Protein AF-A0A820K1Z6-F1 (afdb_monomer_lite)

Radius of gyration: 22.94 Å; chains: 1; bounding box: 47×25×67 Å

pLDDT: mean 87.19, std 10.63, range [57.91, 97.75]

Sequence (91 aa):
MYKLYMSITILLLVIVSIHAKSVLQNLPLRYHVSGVIQLPYAEISEPFESWIDVQAGFSRIDYYGGAAKTVQRKGQNNQDFGANYKIVRIS

Foldseek 3Di:
DVVVVVVVVVVVVVVVVVVVVVVVPPDDQKDKDWDWDQDPVVRDTKIKIKMGRNVQQKIKIATPNNQWMWIKHCAPDPPGHIDIDIHHDDD

Organism: NCBI:txid433720

Structure (mmCIF, N/CA/C/O backbone):
data_AF-A0A820K1Z6-F1
#
_entry.id   AF-A0A820K1Z6-F1
#
loop_
_atom_site.group_PDB
_atom_site.id
_atom_site.type_symbol
_atom_site.label_atom_id
_atom_site.label_alt_id
_atom_site.label_comp_id
_atom_site.label_asym_id
_atom_site.label_entity_id
_atom_site.label_seq_id
_atom_site.pdbx_PDB_ins_code
_atom_site.Cartn_x
_atom_site.Cartn_y
_atom_site.Cartn_z
_atom_site.occupancy
_atom_site.B_iso_or_equiv
_atom_site.auth_seq_id
_atom_site.auth_comp_id
_atom_site.auth_asym_id
_atom_site.auth_atom_id
_atom_site.pdbx_PDB_model_num
ATOM 1 N N . MET A 1 1 ? -33.460 16.723 43.468 1.00 68.12 1 MET A N 1
ATOM 2 C CA . MET A 1 1 ? -33.954 15.930 42.315 1.00 68.12 1 MET A CA 1
ATOM 3 C C . MET A 1 1 ? -33.172 16.221 41.031 1.00 68.12 1 MET A C 1
ATOM 5 O O . MET A 1 1 ? -32.659 15.280 40.448 1.00 68.12 1 MET A O 1
ATOM 9 N N . TYR A 1 2 ? -32.962 17.484 40.638 1.00 74.88 2 TYR A N 1
ATOM 10 C CA . TYR A 1 2 ? -32.175 17.863 39.444 1.00 74.88 2 TYR A CA 1
ATOM 11 C C . TYR A 1 2 ? -30.717 17.352 39.428 1.00 74.88 2 TYR A C 1
ATOM 13 O O . TYR A 1 2 ? -30.234 16.928 38.385 1.00 74.88 2 TYR A O 1
ATOM 21 N N . LYS A 1 3 ? -30.035 17.30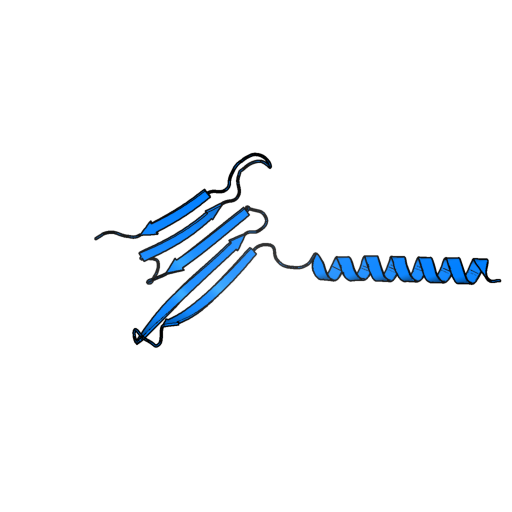5 40.585 1.00 74.44 3 LYS A N 1
ATOM 22 C CA . LYS A 1 3 ? -28.665 16.758 40.691 1.00 74.44 3 LYS A CA 1
ATOM 23 C C . LYS A 1 3 ? -28.569 15.272 40.308 1.00 74.44 3 LYS A C 1
ATOM 25 O O . LYS A 1 3 ? -27.585 14.877 39.702 1.00 74.44 3 LYS A O 1
ATOM 30 N N . LEU A 1 4 ? -29.596 14.473 40.612 1.00 80.50 4 LEU A N 1
ATOM 31 C CA . LEU A 1 4 ? -29.630 13.043 40.286 1.00 80.50 4 LEU A CA 1
ATOM 32 C C . LEU A 1 4 ? -29.844 12.820 38.781 1.00 80.50 4 LEU A C 1
ATOM 34 O O . LEU A 1 4 ? -29.128 12.035 38.170 1.00 80.50 4 LEU A O 1
ATOM 38 N N . TYR A 1 5 ? -30.768 13.571 38.171 1.00 82.62 5 TYR A N 1
ATOM 39 C CA . TYR A 1 5 ? -30.992 13.539 36.722 1.00 82.62 5 TYR A CA 1
ATOM 40 C C . TYR A 1 5 ? -29.750 13.971 35.936 1.00 82.62 5 TYR A C 1
ATOM 42 O O . TYR A 1 5 ? -29.399 13.323 34.956 1.00 82.62 5 TYR A O 1
ATOM 50 N N . MET A 1 6 ? -29.046 15.008 36.400 1.00 80.88 6 MET A N 1
ATOM 51 C CA . MET A 1 6 ? -27.814 15.484 35.765 1.00 80.88 6 MET A CA 1
ATOM 52 C C . MET A 1 6 ? -26.678 14.448 35.835 1.00 80.88 6 MET A C 1
ATOM 54 O O . MET A 1 6 ? -25.925 14.292 34.880 1.00 80.88 6 MET A O 1
ATOM 58 N N . SER A 1 7 ? -26.558 13.700 36.936 1.00 82.56 7 SER A N 1
ATOM 59 C CA . SER A 1 7 ? -25.572 12.614 37.036 1.00 82.56 7 SER A CA 1
ATOM 60 C C . SER A 1 7 ? -25.902 11.430 36.121 1.00 82.56 7 SER A C 1
ATOM 62 O O . SER A 1 7 ? -24.993 10.850 35.530 1.00 82.56 7 SER A O 1
ATOM 64 N N . ILE A 1 8 ? -27.185 11.091 35.960 1.00 87.12 8 ILE A N 1
ATOM 65 C CA . ILE A 1 8 ? -27.625 9.998 35.077 1.00 87.12 8 ILE A CA 1
ATOM 66 C C . ILE A 1 8 ? -27.381 10.348 33.604 1.00 87.12 8 ILE A C 1
ATOM 68 O O . ILE A 1 8 ? -26.898 9.502 32.853 1.00 87.12 8 ILE A O 1
ATOM 72 N N . THR A 1 9 ? -27.653 11.588 33.181 1.00 85.56 9 THR A N 1
ATOM 73 C CA . THR A 1 9 ? -27.412 12.006 31.790 1.00 85.56 9 THR A CA 1
ATOM 74 C C . THR A 1 9 ? -25.925 12.020 31.439 1.00 85.56 9 THR A C 1
ATOM 76 O O . THR A 1 9 ? -25.559 11.571 30.354 1.00 85.56 9 THR A O 1
ATOM 79 N N . ILE A 1 10 ? -25.057 12.451 32.361 1.00 86.75 10 ILE A N 1
ATOM 80 C CA . ILE A 1 10 ? -23.598 12.392 32.178 1.00 86.75 10 ILE A CA 1
ATOM 81 C C . ILE A 1 10 ? -23.124 10.938 32.050 1.00 86.75 10 ILE A C 1
ATOM 83 O O . ILE A 1 10 ? -22.332 10.630 31.161 1.00 86.75 10 ILE A O 1
ATOM 87 N N . LEU A 1 11 ? -23.638 10.028 32.883 1.00 87.44 11 LEU A N 1
ATOM 88 C CA . LEU A 1 11 ? -23.283 8.610 32.812 1.00 87.44 11 LEU A CA 1
ATOM 89 C C . LEU A 1 11 ? -23.710 7.981 31.475 1.00 87.44 11 LEU A C 1
ATOM 91 O O . LEU A 1 11 ? -22.936 7.242 30.867 1.00 87.44 11 LEU A O 1
ATOM 95 N N . LEU A 1 12 ? -24.905 8.322 30.982 1.00 86.62 12 LEU A N 1
ATOM 96 C CA . LEU A 1 12 ? -25.404 7.839 29.693 1.00 86.62 12 LEU A CA 1
ATOM 97 C C . LEU A 1 12 ? -24.523 8.323 28.526 1.00 86.62 12 LEU A C 1
ATOM 99 O O . LEU A 1 12 ? -24.185 7.539 27.641 1.00 86.62 12 LEU A O 1
ATOM 103 N N . LEU A 1 13 ? -24.087 9.587 28.560 1.00 84.25 13 LEU A N 1
ATOM 104 C CA . LEU A 1 13 ? -23.160 10.174 27.581 1.00 84.25 13 LEU A CA 1
ATOM 105 C C . LEU A 1 13 ? -21.793 9.474 27.566 1.00 84.25 13 LEU A C 1
ATOM 107 O O . LEU A 1 13 ? -21.230 9.233 26.494 1.00 84.25 13 LEU A O 1
ATOM 111 N N . VAL A 1 14 ? -21.270 9.106 28.739 1.00 87.00 14 VAL A N 1
ATOM 112 C CA . VAL A 1 14 ? -20.005 8.365 28.857 1.00 87.00 14 VAL A CA 1
ATOM 113 C C . VAL A 1 14 ? -20.133 6.963 28.258 1.00 87.00 14 VAL A C 1
ATOM 115 O O . VAL A 1 14 ? -19.274 6.556 27.477 1.00 87.00 14 VAL A O 1
ATOM 118 N N . ILE A 1 15 ? -21.221 6.245 28.548 1.00 83.69 15 ILE A N 1
ATOM 119 C CA . ILE A 1 15 ? -21.455 4.890 28.021 1.00 83.69 15 ILE A CA 1
ATOM 120 C C . ILE A 1 15 ? -21.585 4.905 26.488 1.00 83.69 15 ILE A C 1
ATOM 122 O O . ILE A 1 15 ? -20.955 4.089 25.813 1.00 83.69 15 ILE A O 1
ATOM 126 N N . VAL A 1 16 ? -22.331 5.866 25.928 1.00 82.88 16 VAL A N 1
ATOM 127 C CA . VAL A 1 16 ? -22.463 6.040 24.468 1.00 82.88 16 VAL A CA 1
ATOM 128 C C . VAL A 1 16 ? -21.104 6.320 23.818 1.00 82.88 16 VAL A C 1
ATOM 130 O O . VAL A 1 16 ? -20.776 5.731 22.788 1.00 82.88 16 VAL A O 1
ATOM 133 N N . SER A 1 17 ? -20.276 7.158 24.448 1.00 75.50 17 SER A N 1
ATOM 134 C CA . SER A 1 17 ? -18.937 7.492 23.943 1.00 75.50 17 SER A CA 1
ATOM 135 C C . SER A 1 17 ? -17.985 6.288 23.942 1.00 75.50 17 SER A C 1
ATOM 137 O O . SER A 1 17 ? -17.211 6.107 23.000 1.00 75.50 17 SER A O 1
ATOM 139 N N . ILE A 1 18 ? -18.052 5.433 24.970 1.00 76.12 18 ILE A N 1
ATOM 140 C CA . ILE A 1 18 ? -17.249 4.201 25.054 1.00 76.12 18 ILE A CA 1
ATOM 141 C C . ILE A 1 18 ? -17.659 3.212 23.952 1.00 76.12 18 ILE A C 1
ATOM 143 O O . ILE A 1 18 ? -16.792 2.628 23.301 1.00 76.12 18 ILE A O 1
ATOM 147 N N . HIS A 1 19 ? -18.964 3.059 23.704 1.00 70.56 19 HIS A N 1
ATOM 148 C CA . HIS A 1 19 ? -19.483 2.151 22.677 1.00 70.56 19 HIS A CA 1
ATOM 149 C C . HIS A 1 19 ? -19.173 2.621 21.245 1.00 70.56 19 HIS A C 1
ATOM 151 O O . HIS A 1 19 ? -18.871 1.808 20.377 1.00 70.56 19 HIS A O 1
ATOM 157 N N . ALA A 1 20 ? -19.171 3.932 20.983 1.00 62.38 20 ALA A N 1
ATOM 158 C CA . ALA A 1 20 ? -18.792 4.461 19.670 1.00 62.38 20 ALA A CA 1
ATOM 159 C C . ALA A 1 20 ? -17.310 4.199 19.331 1.00 62.38 20 ALA A C 1
ATOM 161 O O . ALA A 1 20 ? -16.958 3.951 18.176 1.00 62.38 20 ALA A O 1
ATOM 162 N N . LYS A 1 21 ? -16.428 4.212 20.339 1.00 62.00 21 LYS A N 1
ATOM 163 C CA . LYS A 1 21 ? -14.989 3.981 20.151 1.00 62.00 21 LYS A CA 1
ATOM 164 C C . LYS A 1 21 ? -14.662 2.529 19.782 1.00 62.00 21 LYS A C 1
ATOM 166 O O . LYS A 1 21 ? -13.739 2.303 19.001 1.00 62.00 21 LYS A O 1
ATOM 171 N N . SER A 1 22 ? -15.410 1.557 20.305 1.00 59.97 22 SER A N 1
ATOM 172 C CA . SER A 1 22 ? -15.153 0.133 20.045 1.00 59.97 22 SER A CA 1
ATOM 173 C C . SER A 1 22 ? -15.479 -0.280 18.607 1.00 59.97 22 SER A C 1
ATOM 175 O O . SER A 1 22 ? -14.805 -1.147 18.057 1.00 59.97 22 SER A O 1
ATOM 177 N N . VAL A 1 23 ? -16.451 0.377 17.965 1.00 61.88 23 VAL A N 1
ATOM 178 C CA . VAL A 1 23 ? -16.814 0.114 16.562 1.00 61.88 23 VAL A CA 1
ATOM 179 C C . VAL A 1 23 ? -15.732 0.608 15.591 1.00 61.88 23 VAL A C 1
ATOM 181 O O . VAL A 1 23 ? -15.447 -0.067 14.606 1.00 61.88 23 VAL A O 1
ATOM 184 N N . LEU A 1 24 ? -15.068 1.733 15.884 1.00 57.91 24 LEU A N 1
ATOM 185 C CA . LEU A 1 24 ? -13.966 2.260 15.061 1.00 57.91 24 LEU A CA 1
ATOM 186 C C . LEU A 1 24 ? -12.634 1.511 15.253 1.00 57.91 24 LEU A C 1
ATOM 188 O O . LEU A 1 24 ? -11.807 1.501 14.345 1.00 57.91 24 LEU A O 1
ATOM 192 N N . GLN A 1 25 ? -12.406 0.889 16.415 1.00 61.75 25 GLN A N 1
ATOM 193 C CA . GLN A 1 25 ? -11.127 0.239 16.744 1.00 61.75 25 GLN A CA 1
ATOM 194 C C . GLN A 1 25 ? -10.948 -1.179 16.181 1.00 61.75 25 GLN A C 1
ATOM 196 O O . GLN A 1 25 ? -9.826 -1.677 16.191 1.00 61.75 25 GLN A O 1
ATOM 201 N N . ASN A 1 26 ? -12.003 -1.817 15.666 1.00 68.00 26 ASN A N 1
ATOM 202 C CA . ASN A 1 26 ? -11.950 -3.216 15.213 1.00 68.00 26 ASN A CA 1
ATOM 203 C C . ASN A 1 26 ? -11.691 -3.386 13.709 1.00 68.00 26 ASN A C 1
ATOM 205 O O . ASN A 1 26 ? -11.808 -4.490 13.176 1.00 68.00 26 ASN A O 1
ATOM 209 N N . LEU A 1 27 ? -11.353 -2.306 13.010 1.00 74.69 27 LEU A N 1
ATOM 210 C CA . LEU A 1 27 ? -10.971 -2.387 11.610 1.00 74.69 27 LEU A CA 1
ATOM 211 C C . LEU A 1 27 ? -9.625 -3.121 11.464 1.00 74.69 27 LEU A C 1
ATOM 213 O O . LEU A 1 27 ? -8.704 -2.872 12.247 1.00 74.69 27 LEU A O 1
ATOM 217 N N . PRO A 1 28 ? -9.474 -4.019 10.472 1.00 84.06 28 PRO A N 1
ATOM 218 C CA . PRO A 1 28 ? -8.199 -4.681 10.241 1.00 84.06 28 PRO A CA 1
ATOM 219 C C . PRO A 1 28 ? -7.110 -3.648 9.912 1.00 84.06 28 PRO A C 1
ATOM 221 O O . PRO A 1 28 ? -7.371 -2.596 9.340 1.00 84.06 28 PRO A O 1
ATOM 224 N N . LEU A 1 29 ? -5.864 -3.934 10.290 1.00 90.56 29 LEU A N 1
ATOM 225 C CA . LEU A 1 29 ? -4.722 -3.039 10.032 1.00 90.56 29 LEU A CA 1
ATOM 226 C C . LEU A 1 29 ? -4.059 -3.303 8.677 1.00 90.56 29 LEU A C 1
ATOM 228 O O . LEU A 1 29 ? -3.200 -2.535 8.245 1.00 90.56 29 LEU A O 1
ATOM 232 N N . ARG A 1 30 ? -4.457 -4.393 8.017 1.00 94.88 30 ARG A N 1
ATOM 233 C CA . ARG A 1 30 ? -3.974 -4.809 6.707 1.00 94.88 30 ARG A CA 1
ATOM 234 C C . ARG A 1 30 ? -5.148 -4.950 5.763 1.00 94.88 30 ARG A C 1
ATOM 236 O O . ARG A 1 30 ? -6.098 -5.663 6.078 1.00 94.88 30 ARG A O 1
ATOM 243 N N . TYR A 1 31 ? -5.038 -4.320 4.605 1.00 95.25 31 TYR A N 1
ATOM 244 C CA . TYR A 1 31 ? -6.011 -4.456 3.533 1.00 95.25 31 TYR A CA 1
ATOM 245 C C . TYR A 1 31 ? -5.306 -4.858 2.252 1.00 95.25 31 TYR A C 1
ATOM 247 O O . TYR A 1 31 ? -4.180 -4.437 1.980 1.00 95.25 31 TYR A O 1
ATOM 255 N N . HIS A 1 32 ? -6.011 -5.660 1.468 1.00 96.12 32 HIS A N 1
ATOM 256 C CA . HIS A 1 32 ? -5.679 -5.980 0.093 1.00 96.12 32 HIS A CA 1
ATOM 257 C C . HIS A 1 32 ? -6.922 -5.732 -0.747 1.00 96.12 32 HIS A C 1
ATOM 259 O O . HIS A 1 32 ? -8.034 -6.063 -0.332 1.00 96.12 32 HIS A O 1
ATOM 265 N N . VAL A 1 33 ? -6.728 -5.109 -1.899 1.00 96.56 33 VAL A N 1
ATOM 266 C CA . VAL A 1 33 ? -7.779 -4.889 -2.883 1.00 96.56 33 VAL A CA 1
ATOM 267 C C . VAL A 1 33 ? -7.217 -5.173 -4.264 1.00 96.56 33 VAL A C 1
ATOM 269 O O . VAL A 1 33 ? -6.064 -4.856 -4.558 1.00 96.56 33 VAL A O 1
ATOM 272 N N . SER A 1 34 ? -8.049 -5.752 -5.115 1.00 97.06 34 SER A N 1
ATOM 273 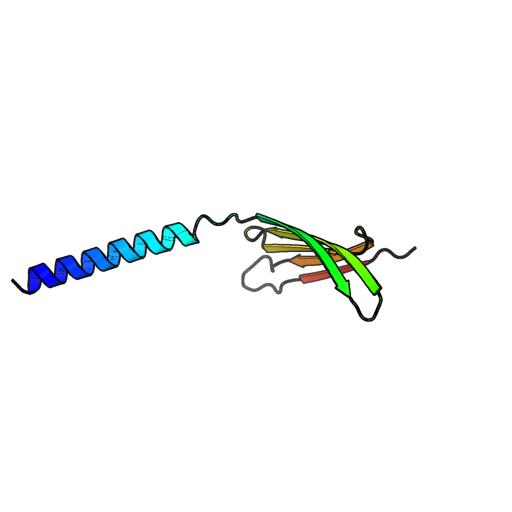C CA . SER A 1 34 ? -7.797 -5.879 -6.540 1.00 97.06 34 SER A CA 1
ATOM 274 C C . SER A 1 34 ? -8.931 -5.220 -7.312 1.00 97.06 34 SER A C 1
ATOM 276 O O . SER A 1 34 ? -10.057 -5.089 -6.826 1.00 97.06 34 SER A O 1
ATOM 278 N N . GLY A 1 35 ? -8.623 -4.756 -8.513 1.00 96.50 35 GLY A N 1
ATOM 279 C CA . GLY A 1 35 ? -9.600 -4.096 -9.359 1.00 96.50 35 GLY A CA 1
ATOM 280 C C . GLY A 1 35 ? -9.057 -3.856 -10.753 1.00 96.50 35 GLY A C 1
ATOM 281 O O . GLY A 1 35 ? -7.998 -4.361 -11.121 1.00 96.50 35 GLY A O 1
ATOM 282 N N . VAL A 1 36 ? -9.801 -3.076 -11.528 1.00 95.94 36 VAL A N 1
ATOM 283 C CA . VAL A 1 36 ? -9.429 -2.720 -12.895 1.00 95.94 36 VAL A CA 1
ATOM 284 C C . VAL A 1 36 ? -9.571 -1.215 -13.070 1.00 95.94 36 VAL A C 1
ATOM 286 O O . VAL A 1 36 ? -10.635 -0.653 -12.811 1.00 95.94 36 VAL A O 1
ATOM 289 N N . ILE A 1 37 ? -8.498 -0.562 -13.509 1.00 93.06 37 ILE A N 1
ATOM 290 C CA . ILE A 1 37 ? -8.502 0.841 -13.911 1.00 93.06 37 ILE A CA 1
ATOM 291 C C . ILE A 1 37 ? -8.980 0.892 -15.358 1.00 93.06 37 ILE A C 1
ATOM 293 O O . ILE A 1 37 ? -8.327 0.372 -16.260 1.00 93.06 37 ILE A O 1
ATOM 297 N N . GLN A 1 38 ? -10.129 1.524 -15.568 1.00 94.19 38 GLN A N 1
ATOM 298 C CA . GLN A 1 38 ? -10.658 1.792 -16.899 1.00 94.19 38 GLN A CA 1
ATOM 299 C C . GLN A 1 38 ? -10.185 3.176 -17.341 1.00 94.19 38 GLN A C 1
ATOM 301 O O . GLN A 1 38 ? -10.475 4.171 -16.673 1.00 94.19 38 GLN A O 1
ATOM 306 N N . LEU A 1 39 ? -9.473 3.243 -18.465 1.00 91.00 39 LEU A N 1
ATOM 307 C CA . LEU A 1 39 ? -9.106 4.490 -19.138 1.00 91.00 39 LEU A CA 1
ATOM 308 C C . LEU A 1 39 ? -9.827 4.533 -20.494 1.00 91.00 39 LEU A C 1
ATOM 310 O O . LEU A 1 39 ? -9.247 4.126 -21.502 1.00 91.00 39 LEU A O 1
ATOM 314 N N . PRO A 1 40 ? -11.088 5.018 -20.545 1.00 89.56 40 PRO A N 1
ATOM 315 C CA . PRO A 1 40 ? -11.941 4.877 -21.728 1.00 89.56 40 PRO A CA 1
ATOM 316 C C . PRO A 1 40 ? -11.363 5.523 -22.987 1.00 89.56 40 PRO A C 1
ATOM 318 O O . PRO A 1 40 ? -11.521 4.994 -24.077 1.00 89.56 40 PRO A O 1
ATOM 321 N N . TYR A 1 41 ? -10.652 6.643 -22.838 1.00 91.38 41 TYR A N 1
ATOM 322 C CA . TYR A 1 41 ? -10.054 7.365 -23.964 1.00 91.38 41 TYR A CA 1
ATOM 323 C C . TYR A 1 41 ? -8.887 6.618 -24.629 1.00 91.38 41 TYR A C 1
ATOM 325 O O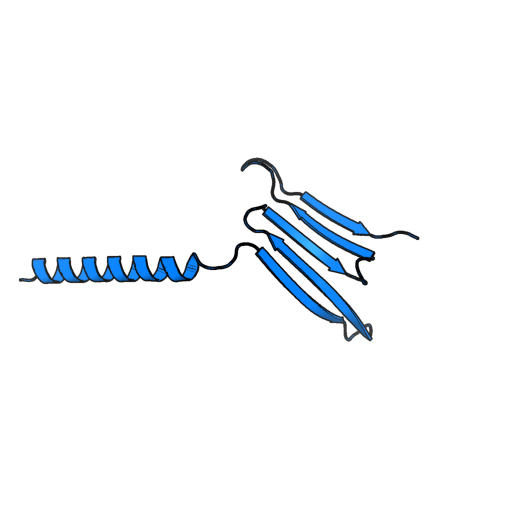 . TYR A 1 41 ? -8.498 6.973 -25.737 1.00 91.38 41 TYR A O 1
ATOM 333 N N . ALA A 1 42 ? -8.297 5.640 -23.940 1.00 89.38 42 ALA A N 1
ATOM 334 C CA . ALA A 1 42 ? -7.186 4.834 -24.438 1.00 89.38 42 ALA A CA 1
ATOM 335 C C . ALA A 1 42 ? -7.590 3.371 -24.676 1.00 89.38 42 ALA A C 1
ATOM 337 O O . ALA A 1 42 ? -6.739 2.578 -25.060 1.00 89.38 42 ALA A O 1
ATOM 338 N N . GLU A 1 43 ? -8.852 3.011 -24.406 1.00 90.88 43 GLU A N 1
ATOM 339 C CA . GLU A 1 43 ? -9.351 1.627 -24.435 1.00 90.88 43 GLU A CA 1
ATOM 340 C C . GLU A 1 43 ? -8.516 0.665 -23.562 1.00 90.88 43 GLU A C 1
ATOM 342 O O . GLU A 1 43 ? -8.442 -0.537 -23.808 1.00 90.88 43 GLU A O 1
ATOM 347 N N . ILE A 1 44 ? -7.884 1.195 -22.508 1.00 90.38 44 ILE A N 1
ATOM 348 C CA . ILE A 1 44 ? -7.063 0.412 -21.583 1.00 90.38 44 ILE A CA 1
ATOM 349 C C . ILE A 1 44 ? -7.925 -0.032 -20.403 1.00 90.38 44 ILE A C 1
ATOM 351 O O . ILE A 1 44 ? -8.533 0.785 -19.707 1.00 90.38 44 ILE A O 1
ATOM 355 N N . SER A 1 45 ? -7.908 -1.339 -20.155 1.00 92.81 45 SER A N 1
ATOM 356 C CA . SER A 1 45 ? -8.497 -1.993 -18.992 1.00 92.81 45 SER A CA 1
ATOM 357 C C . SER A 1 45 ? -7.370 -2.645 -18.197 1.00 92.81 45 SER A C 1
ATOM 359 O O . SER A 1 45 ? -6.973 -3.768 -18.500 1.00 92.81 45 SER A O 1
ATOM 361 N N . GLU A 1 46 ? -6.841 -1.934 -17.204 1.00 93.44 46 GLU A N 1
ATOM 362 C CA . GLU A 1 46 ? -5.615 -2.316 -16.501 1.00 93.44 46 GLU A CA 1
ATOM 363 C C . GLU A 1 46 ? -5.915 -2.933 -15.126 1.00 93.44 46 GLU A C 1
ATOM 365 O O . GLU A 1 46 ? -6.371 -2.218 -14.226 1.00 93.44 46 GLU A O 1
ATOM 370 N N . PRO A 1 47 ? -5.671 -4.239 -14.919 1.00 95.44 47 PRO A N 1
ATOM 371 C CA . PRO A 1 47 ? -5.777 -4.849 -13.604 1.00 95.44 47 PRO A CA 1
ATOM 372 C C . PRO A 1 47 ? -4.745 -4.264 -12.639 1.00 95.44 47 PRO A C 1
ATOM 374 O O . PRO A 1 47 ? -3.573 -4.101 -12.975 1.00 95.44 47 PRO A O 1
ATOM 377 N N . PHE A 1 48 ? -5.157 -4.008 -11.404 1.00 96.88 48 PHE A N 1
ATOM 378 C CA . PHE A 1 48 ? -4.241 -3.593 -10.351 1.00 96.88 48 PHE A CA 1
ATOM 379 C C . PHE A 1 48 ? -4.472 -4.384 -9.071 1.00 96.88 48 PHE A C 1
ATOM 381 O O . PHE A 1 48 ? -5.577 -4.855 -8.786 1.00 96.88 48 PHE A O 1
ATOM 388 N N . GLU A 1 49 ? -3.417 -4.462 -8.270 1.00 97.56 49 GLU A N 1
ATOM 389 C CA . GLU A 1 49 ? -3.485 -4.918 -6.889 1.00 97.56 49 GLU A CA 1
ATOM 390 C C . GLU A 1 49 ? -2.908 -3.852 -5.967 1.00 97.56 49 GLU A C 1
ATOM 392 O O . GLU A 1 49 ? -1.906 -3.209 -6.285 1.00 97.56 49 GLU A O 1
ATOM 397 N N . SER A 1 50 ? -3.521 -3.666 -4.803 1.00 97.12 50 SER A N 1
ATOM 398 C CA . SER A 1 50 ? -3.026 -2.751 -3.787 1.00 97.12 50 SER A CA 1
ATOM 399 C C . SER A 1 50 ? -3.059 -3.372 -2.402 1.00 97.12 50 SER A C 1
ATOM 401 O O . SER A 1 50 ? -3.984 -4.097 -2.041 1.00 97.12 50 SER A O 1
ATOM 403 N N . TRP A 1 51 ? -2.034 -3.050 -1.619 1.00 97.38 51 TRP A N 1
ATOM 404 C CA . TRP A 1 51 ? -1.894 -3.445 -0.228 1.00 97.38 51 TRP A CA 1
ATOM 405 C C . TRP A 1 51 ? -1.624 -2.217 0.627 1.00 97.38 51 TRP A C 1
ATOM 407 O O . TRP A 1 51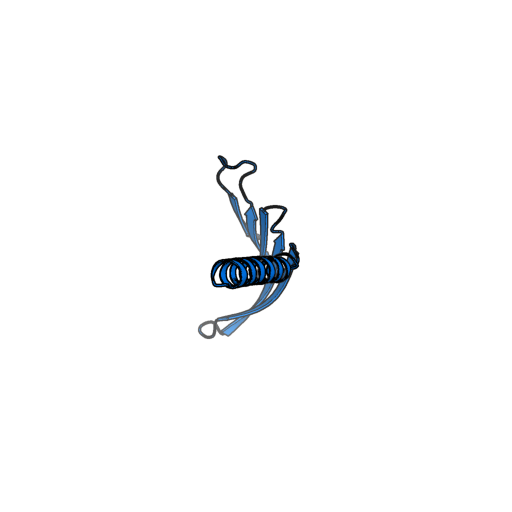 ? -0.861 -1.332 0.234 1.00 97.38 51 TRP A O 1
ATOM 417 N N . ILE A 1 52 ? -2.182 -2.209 1.830 1.00 95.94 52 ILE A N 1
ATOM 418 C CA . ILE A 1 52 ? -1.825 -1.260 2.880 1.00 95.94 52 ILE A CA 1
ATOM 419 C C . ILE A 1 52 ? -1.663 -2.019 4.194 1.00 95.94 52 ILE A C 1
ATOM 421 O O . ILE A 1 52 ? -2.503 -2.841 4.554 1.00 95.94 52 ILE A O 1
ATOM 425 N N . ASP A 1 53 ? -0.567 -1.747 4.894 1.00 95.25 53 ASP A N 1
ATOM 426 C CA . ASP A 1 53 ? -0.321 -2.161 6.270 1.00 95.25 53 ASP A CA 1
ATOM 427 C C . ASP A 1 53 ? -0.131 -0.890 7.102 1.00 95.25 53 ASP A C 1
ATOM 429 O O . ASP A 1 53 ? 0.909 -0.225 7.056 1.00 95.25 53 ASP A O 1
ATOM 433 N N . VAL A 1 54 ? -1.183 -0.532 7.838 1.00 91.12 54 VAL A N 1
ATOM 434 C CA . VAL A 1 54 ? -1.241 0.686 8.649 1.00 91.12 54 VAL A CA 1
ATOM 435 C C . VAL A 1 54 ? -0.227 0.623 9.790 1.00 91.12 54 VAL A C 1
ATOM 437 O O . VAL A 1 54 ? 0.393 1.634 10.116 1.00 91.12 54 VAL A O 1
ATOM 440 N N . GLN A 1 55 ? -0.015 -0.562 10.371 1.00 90.44 55 GLN A N 1
ATOM 441 C CA . GLN A 1 55 ? 0.912 -0.744 11.487 1.00 90.44 55 GLN A CA 1
ATOM 442 C C . GLN A 1 55 ? 2.368 -0.645 11.025 1.00 90.44 55 GLN A C 1
ATOM 444 O O . GLN A 1 55 ? 3.186 -0.021 11.699 1.00 90.44 55 GLN A O 1
ATOM 449 N N . ALA A 1 56 ? 2.683 -1.214 9.861 1.00 89.94 56 ALA A N 1
ATOM 450 C CA . ALA A 1 56 ? 4.005 -1.109 9.251 1.00 89.94 56 ALA A CA 1
ATOM 451 C C . ALA A 1 56 ? 4.246 0.244 8.552 1.00 89.94 56 ALA A C 1
ATOM 453 O O . ALA A 1 56 ? 5.368 0.513 8.119 1.00 89.94 56 ALA A O 1
ATOM 454 N N . GLY A 1 57 ? 3.214 1.087 8.414 1.00 92.69 57 GLY A N 1
ATOM 455 C CA . GLY A 1 57 ? 3.291 2.350 7.681 1.00 92.69 57 GLY A CA 1
ATOM 456 C C . GLY A 1 57 ? 3.677 2.140 6.217 1.00 92.69 57 GLY A C 1
ATOM 457 O O . GLY A 1 57 ? 4.517 2.868 5.691 1.00 92.69 57 GLY A O 1
ATOM 458 N N . PHE A 1 58 ? 3.122 1.107 5.586 1.00 94.88 58 PHE A N 1
ATOM 459 C CA . PHE A 1 58 ? 3.498 0.649 4.252 1.00 94.88 58 PHE A CA 1
ATOM 460 C C . PHE A 1 58 ? 2.276 0.595 3.338 1.00 94.88 58 PHE A C 1
ATOM 462 O O . PHE A 1 58 ? 1.221 0.102 3.736 1.00 94.88 58 PHE A O 1
ATOM 469 N N . SER A 1 59 ? 2.430 1.027 2.091 1.00 96.88 59 SER A N 1
ATOM 470 C CA . SER A 1 59 ? 1.467 0.735 1.034 1.00 96.88 59 SER A CA 1
ATOM 471 C C . SER A 1 59 ? 2.168 0.393 -0.274 1.00 96.88 59 SER A C 1
ATOM 473 O O . SER A 1 59 ? 3.306 0.801 -0.528 1.00 96.88 59 SER A O 1
ATOM 475 N N . ARG A 1 60 ? 1.485 -0.386 -1.109 1.00 97.56 60 ARG A N 1
ATOM 476 C CA . ARG A 1 60 ? 1.945 -0.764 -2.442 1.00 97.56 60 ARG A CA 1
ATOM 477 C C . ARG A 1 60 ? 0.776 -0.793 -3.412 1.00 97.56 60 ARG A C 1
ATOM 479 O O . ARG A 1 60 ? -0.316 -1.218 -3.041 1.00 97.56 60 ARG A O 1
ATOM 486 N N . ILE A 1 61 ? 1.029 -0.386 -4.649 1.00 97.75 61 ILE A N 1
ATOM 487 C CA . ILE A 1 61 ? 0.140 -0.612 -5.787 1.00 97.75 61 ILE A CA 1
ATOM 488 C C . ILE A 1 61 ? 0.966 -1.213 -6.920 1.00 97.75 61 ILE A C 1
ATOM 490 O O . ILE A 1 61 ? 2.018 -0.668 -7.264 1.00 97.75 61 ILE A O 1
ATOM 494 N N . ASP A 1 62 ? 0.482 -2.312 -7.485 1.00 97.31 62 ASP A N 1
ATOM 495 C CA . ASP A 1 62 ? 1.072 -3.007 -8.621 1.00 97.31 62 ASP A CA 1
ATOM 496 C C . ASP A 1 62 ? 0.173 -2.816 -9.853 1.00 97.31 62 ASP A C 1
ATOM 498 O O . ASP A 1 62 ? -1.032 -3.055 -9.791 1.00 97.31 62 ASP A O 1
ATOM 502 N N . TYR A 1 63 ? 0.781 -2.401 -10.963 1.00 94.12 63 TYR A N 1
ATOM 503 C CA . TYR A 1 63 ? 0.154 -2.159 -12.265 1.00 94.12 63 TYR A CA 1
ATOM 504 C C . TYR A 1 63 ? 0.838 -3.009 -13.344 1.00 94.12 63 TYR A C 1
ATOM 506 O O . TYR A 1 63 ? 1.992 -3.427 -13.171 1.00 94.12 63 TYR A O 1
ATOM 514 N N . TYR A 1 64 ? 0.182 -3.208 -14.485 1.00 91.81 64 TYR A N 1
ATOM 515 C CA . TYR A 1 64 ? 0.722 -3.877 -15.675 1.00 91.81 64 TYR A CA 1
ATOM 516 C C . TYR A 1 64 ? 1.233 -5.284 -15.360 1.00 91.81 64 TYR A C 1
ATOM 518 O O . TYR A 1 64 ? 2.375 -5.632 -15.667 1.00 91.81 64 TYR A O 1
ATOM 526 N N . GLY A 1 65 ? 0.439 -6.067 -14.621 1.00 89.06 65 GLY A N 1
ATOM 527 C CA . GLY A 1 65 ? 0.850 -7.394 -14.139 1.00 89.06 65 GLY A CA 1
ATOM 528 C C . GLY A 1 65 ? 2.090 -7.363 -13.230 1.00 89.06 65 GLY A C 1
ATOM 529 O O . GLY A 1 65 ? 2.852 -8.326 -13.168 1.00 89.06 65 GLY A O 1
ATOM 530 N N . GLY A 1 66 ? 2.335 -6.234 -12.560 1.00 90.38 66 GLY A N 1
ATOM 531 C CA . GLY A 1 66 ? 3.488 -6.013 -11.693 1.00 90.38 66 GLY A CA 1
ATOM 532 C C . GLY A 1 66 ? 4.726 -5.447 -12.392 1.00 90.38 66 GLY A C 1
ATOM 533 O O . GLY A 1 66 ? 5.754 -5.305 -11.724 1.00 90.38 66 GLY A O 1
ATOM 534 N N . ALA A 1 67 ? 4.647 -5.101 -13.682 1.00 93.75 67 ALA A N 1
ATOM 535 C CA . ALA A 1 67 ? 5.738 -4.445 -14.403 1.00 93.75 67 ALA A CA 1
ATOM 536 C C . ALA A 1 67 ? 5.996 -3.011 -13.912 1.00 93.75 67 ALA A C 1
ATOM 538 O O . ALA A 1 67 ? 7.132 -2.542 -13.993 1.00 93.75 67 ALA A O 1
ATOM 539 N N . ALA A 1 68 ? 4.984 -2.337 -13.359 1.00 95.31 68 ALA A N 1
ATOM 540 C CA . ALA A 1 68 ? 5.165 -1.093 -12.623 1.00 95.31 68 ALA A CA 1
ATOM 541 C C . ALA A 1 68 ? 4.599 -1.223 -11.210 1.00 95.31 68 ALA A C 1
ATOM 543 O O . ALA A 1 68 ? 3.534 -1.799 -11.001 1.00 95.31 68 ALA A O 1
ATOM 544 N N . LYS A 1 69 ? 5.310 -0.671 -10.231 1.00 96.50 69 LYS A N 1
ATOM 545 C CA . LYS A 1 69 ? 4.908 -0.674 -8.829 1.00 96.50 69 LYS A CA 1
ATOM 546 C C . LYS A 1 69 ? 5.147 0.696 -8.220 1.00 96.50 69 LYS A C 1
ATOM 548 O O . LYS A 1 69 ? 6.147 1.358 -8.509 1.00 96.50 69 LYS A O 1
ATOM 553 N N . THR A 1 70 ? 4.253 1.099 -7.335 1.00 97.50 70 THR A N 1
ATOM 554 C CA . THR A 1 70 ? 4.449 2.254 -6.464 1.00 97.50 70 THR A CA 1
ATOM 555 C C . THR A 1 70 ? 4.411 1.780 -5.028 1.00 97.50 70 THR A C 1
ATOM 557 O O . THR A 1 70 ? 3.475 1.095 -4.632 1.00 97.50 70 THR A O 1
ATOM 560 N N . VAL A 1 71 ? 5.435 2.125 -4.255 1.00 97.19 71 VAL A N 1
ATOM 561 C CA . VAL A 1 71 ? 5.562 1.747 -2.847 1.00 97.19 71 VAL A CA 1
ATOM 562 C C . VAL A 1 71 ? 5.705 3.011 -2.021 1.00 97.19 71 VAL A C 1
ATOM 564 O O . VAL A 1 71 ? 6.588 3.822 -2.293 1.00 97.19 71 VAL A O 1
ATOM 567 N N . GLN A 1 72 ? 4.883 3.158 -0.987 1.00 96.38 72 GLN A N 1
ATOM 568 C CA . GLN A 1 72 ? 5.010 4.242 -0.020 1.00 96.38 72 GLN A CA 1
ATOM 569 C C . GLN A 1 72 ? 5.384 3.671 1.342 1.00 96.38 72 GLN A C 1
ATOM 571 O O . GLN A 1 72 ? 4.840 2.659 1.790 1.00 96.38 72 GLN A O 1
ATOM 576 N N . ARG A 1 73 ? 6.332 4.331 2.005 1.00 94.62 73 ARG A N 1
ATOM 577 C CA . ARG A 1 73 ? 6.767 3.990 3.357 1.00 94.62 73 ARG A CA 1
ATOM 578 C C . ARG A 1 73 ? 6.756 5.227 4.233 1.00 94.62 73 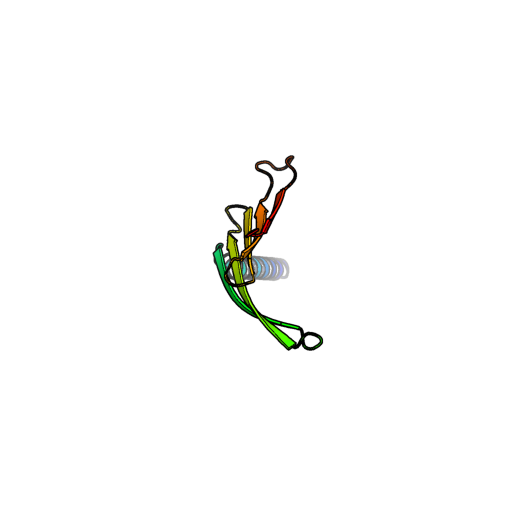ARG A C 1
ATOM 580 O O . ARG A 1 73 ? 7.272 6.276 3.849 1.00 94.62 73 ARG A O 1
ATOM 587 N N . LYS A 1 74 ? 6.201 5.083 5.429 1.00 93.62 74 LYS A N 1
ATOM 588 C CA . LYS A 1 74 ? 6.316 6.069 6.498 1.00 93.62 74 LYS A CA 1
ATOM 589 C C . LYS A 1 74 ? 7.783 6.186 6.932 1.00 93.62 74 LYS A C 1
ATOM 591 O O . LYS A 1 74 ? 8.519 5.198 6.902 1.00 93.62 74 LYS A O 1
ATOM 596 N N . GLY A 1 75 ? 8.185 7.385 7.350 1.00 89.19 75 GLY A N 1
ATOM 597 C CA . GLY A 1 75 ? 9.443 7.596 8.062 1.00 89.19 75 GLY A CA 1
ATOM 598 C C . GLY A 1 75 ? 9.504 6.756 9.341 1.00 89.19 75 GLY A C 1
ATOM 599 O O . GLY A 1 75 ? 8.470 6.421 9.930 1.00 89.19 75 GLY A O 1
ATOM 600 N N . GLN A 1 76 ? 10.712 6.371 9.745 1.00 80.56 76 GLN A N 1
ATOM 601 C CA . GLN A 1 76 ? 10.910 5.443 10.858 1.00 80.56 76 GLN A CA 1
ATOM 602 C C . GLN A 1 76 ? 10.531 6.082 12.201 1.00 80.56 76 GLN A C 1
ATOM 604 O O . GLN A 1 76 ? 9.953 5.414 13.057 1.00 80.56 76 GLN A O 1
ATOM 609 N N . ASN A 1 77 ? 10.758 7.390 12.332 1.00 77.94 77 ASN A N 1
ATOM 610 C CA . ASN A 1 77 ? 10.402 8.189 13.499 1.00 77.94 77 ASN A CA 1
ATOM 611 C C . ASN A 1 77 ? 9.472 9.35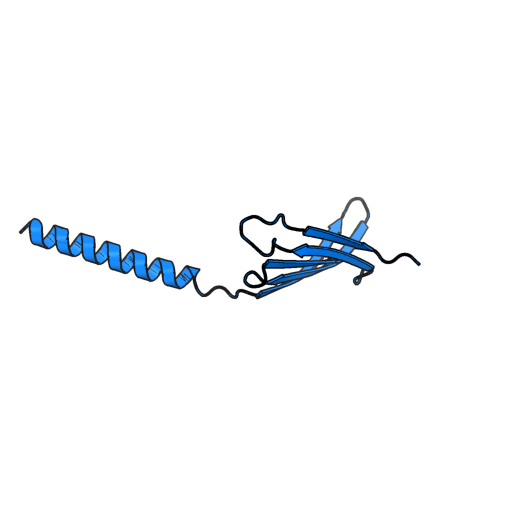9 13.133 1.00 77.94 77 ASN A C 1
ATOM 613 O O . ASN A 1 77 ? 9.310 9.710 11.967 1.00 77.94 77 ASN A O 1
ATOM 617 N N . ASN A 1 78 ? 8.904 10.031 14.143 1.00 68.56 78 ASN A N 1
ATOM 618 C CA . ASN A 1 78 ? 8.043 11.213 13.952 1.00 68.56 78 ASN A CA 1
ATOM 619 C C . ASN A 1 78 ? 8.754 12.423 13.311 1.00 68.56 78 ASN A C 1
ATOM 621 O O . ASN A 1 78 ? 8.090 13.405 12.994 1.00 68.56 78 ASN A O 1
ATOM 625 N N . GLN A 1 79 ? 10.077 12.367 13.150 1.00 66.12 79 GLN A N 1
ATOM 626 C CA . GLN A 1 79 ? 10.885 13.421 12.532 1.00 66.12 79 GLN A CA 1
ATOM 627 C C . GLN A 1 79 ? 11.435 13.031 11.153 1.00 66.12 79 GLN A C 1
ATOM 629 O O . GLN A 1 79 ? 12.035 13.867 10.484 1.00 66.12 79 GLN A O 1
ATOM 634 N N . ASP A 1 80 ? 11.210 11.789 10.712 1.00 83.50 80 ASP A N 1
ATOM 635 C CA . ASP A 1 80 ? 11.708 11.311 9.427 1.00 83.50 80 ASP A CA 1
ATOM 636 C C . ASP A 1 80 ? 10.651 11.517 8.342 1.00 83.50 80 ASP A C 1
ATOM 638 O O . ASP A 1 80 ? 9.472 11.186 8.512 1.00 83.50 80 ASP A O 1
ATOM 642 N N . PHE A 1 81 ? 11.079 12.016 7.186 1.00 89.31 81 PHE A N 1
ATOM 643 C CA . PHE A 1 81 ? 10.220 12.074 6.010 1.00 89.31 81 PHE A CA 1
ATOM 644 C C . PHE A 1 81 ? 9.901 10.658 5.506 1.00 89.31 81 PHE A C 1
ATOM 646 O O . PHE A 1 81 ? 10.713 9.737 5.599 1.00 89.31 81 PHE A O 1
ATOM 653 N N . GLY A 1 82 ? 8.695 10.482 4.963 1.00 91.88 82 GLY A N 1
ATOM 654 C CA . GLY A 1 82 ? 8.336 9.259 4.248 1.00 91.88 82 GLY A CA 1
ATOM 655 C C . GLY A 1 82 ? 9.061 9.144 2.906 1.00 91.88 82 GLY A C 1
ATOM 656 O O . GLY A 1 82 ? 9.596 10.120 2.381 1.00 91.88 82 GLY A O 1
ATOM 657 N N . ALA A 1 83 ? 9.034 7.947 2.326 1.00 93.38 83 ALA A N 1
ATOM 658 C CA . ALA A 1 83 ? 9.598 7.671 1.011 1.00 93.38 83 ALA A CA 1
ATOM 659 C C . ALA A 1 83 ? 8.529 7.137 0.053 1.00 93.38 83 ALA A C 1
ATOM 661 O O . ALA A 1 83 ? 7.653 6.362 0.442 1.00 93.38 83 ALA A O 1
ATOM 662 N N . ASN A 1 84 ? 8.638 7.533 -1.215 1.00 95.81 84 ASN A N 1
ATOM 663 C CA . ASN A 1 84 ? 7.836 7.011 -2.313 1.00 95.81 84 ASN A CA 1
ATOM 664 C C . ASN A 1 84 ? 8.773 6.456 -3.391 1.00 95.81 84 ASN A C 1
ATOM 666 O O . ASN A 1 84 ? 9.638 7.172 -3.894 1.00 95.81 84 ASN A O 1
ATOM 670 N N . TYR A 1 85 ? 8.589 5.188 -3.743 1.00 96.31 85 TYR A N 1
ATOM 671 C CA . TYR A 1 85 ? 9.362 4.499 -4.763 1.00 96.31 85 TYR A CA 1
ATOM 672 C C . TYR A 1 85 ? 8.465 4.172 -5.946 1.00 96.31 85 TYR A C 1
ATOM 674 O O . TYR A 1 85 ? 7.456 3.481 -5.799 1.00 96.31 85 TYR A O 1
ATOM 682 N N . LYS A 1 86 ? 8.876 4.610 -7.135 1.00 96.75 86 LYS A N 1
ATOM 683 C CA . LYS A 1 86 ? 8.317 4.144 -8.402 1.00 96.75 86 LYS A CA 1
ATOM 684 C C . LYS A 1 86 ? 9.294 3.148 -9.016 1.00 96.75 86 LYS A C 1
ATOM 686 O O . LYS A 1 86 ? 10.415 3.512 -9.354 1.00 96.75 86 LYS A O 1
ATOM 691 N N . ILE A 1 87 ? 8.865 1.901 -9.144 1.00 96.38 87 ILE A N 1
ATOM 692 C CA . ILE A 1 87 ? 9.671 0.796 -9.662 1.00 96.38 87 ILE A CA 1
ATOM 693 C C . ILE A 1 87 ? 9.051 0.378 -10.987 1.00 96.38 87 ILE A C 1
ATOM 695 O O . ILE A 1 87 ? 7.855 0.107 -11.043 1.00 96.38 87 ILE A O 1
ATOM 699 N N . VAL A 1 88 ? 9.841 0.346 -12.055 1.00 96.44 88 VAL A N 1
ATOM 700 C CA . VAL A 1 88 ? 9.371 -0.048 -13.388 1.00 96.44 88 VAL A CA 1
ATOM 701 C C . VAL A 1 88 ? 10.377 -1.018 -13.985 1.00 96.44 88 VAL A C 1
ATOM 703 O O . VAL A 1 88 ? 11.583 -0.775 -13.924 1.00 96.44 88 VAL A O 1
ATOM 706 N N . ARG A 1 89 ? 9.889 -2.121 -14.552 1.00 91.19 89 ARG A N 1
ATOM 707 C CA . ARG A 1 89 ? 10.716 -3.044 -15.324 1.00 91.19 89 ARG A CA 1
ATOM 708 C C . ARG A 1 89 ? 11.103 -2.384 -16.646 1.00 91.19 89 ARG A C 1
ATOM 710 O O . ARG A 1 89 ? 10.238 -1.942 -17.394 1.00 91.19 89 ARG A O 1
ATOM 717 N N . ILE A 1 90 ? 12.396 -2.381 -16.932 1.00 83.19 90 ILE A N 1
ATOM 718 C CA . ILE A 1 90 ? 12.965 -2.033 -18.234 1.00 83.19 90 ILE A CA 1
ATOM 719 C C . ILE A 1 90 ? 13.500 -3.326 -18.850 1.00 83.19 90 ILE A C 1
ATOM 721 O O . ILE A 1 90 ? 14.225 -4.067 -18.184 1.00 83.19 90 ILE A O 1
ATOM 725 N N . SER A 1 91 ? 13.022 -3.640 -20.054 1.00 74.38 91 SER A N 1
ATOM 726 C CA . SER A 1 91 ? 13.438 -4.785 -20.874 1.00 74.38 91 SER A CA 1
ATOM 727 C C . SER A 1 91 ? 14.679 -4.462 -21.684 1.00 74.38 91 SER A C 1
ATOM 729 O O . SER A 1 91 ? 14.690 -3.339 -22.240 1.00 74.38 91 SER A O 1
#

Secondary structure (DSSP, 8-state):
-HHHHHHHHHHHHHHHHHHHHHHHHTS-SEEEEEEEEEEGGGTEEEEEEEEEETTTTEEEEEEGGGTEEEEEE--SSTTSPPEEEEEE---